Protein AF-A0A5R2MY03-F1 (afdb_monomer_lite)

Sequence (120 aa):
AGAVTVLSPGNAMQVNAADLTSIMLRRTADIADIEAFVGERRPSALVLGPGFGVGEKTKAFALALLASGKPAAASTGIDGLVFDADAITSFREAPDVLFEAARGPDAPALVMTPHEGEFA

pLDDT: mean 91.22, std 9.45, range [53.78, 97.75]

Radius of gyration: 14.39 Å; chains: 1; bounding box: 33×38×35 Å

Structure (mmCIF, N/CA/C/O backbone):
data_AF-A0A5R2MY03-F1
#
_entry.id   AF-A0A5R2MY03-F1
#
loop_
_atom_site.group_PDB
_atom_site.id
_atom_site.type_symbol
_atom_site.label_atom_id
_atom_site.label_alt_id
_atom_site.label_comp_id
_atom_site.label_asym_id
_atom_site.label_entity_id
_atom_site.label_seq_id
_atom_site.pdbx_PDB_ins_code
_atom_site.Cartn_x
_atom_site.Cartn_y
_atom_site.Cartn_z
_atom_site.occupancy
_atom_site.B_iso_or_equiv
_atom_site.auth_seq_id
_atom_site.auth_comp_id
_atom_site.auth_asym_id
_atom_site.auth_atom_id
_atom_site.pdbx_PDB_model_num
ATOM 1 N N . ALA A 1 1 ? 2.551 -1.520 15.208 1.00 70.44 1 ALA A N 1
ATOM 2 C CA . ALA A 1 1 ? 2.257 -0.097 14.929 1.00 70.44 1 ALA A CA 1
ATOM 3 C C . ALA A 1 1 ? 1.383 0.464 16.048 1.00 70.44 1 ALA A C 1
ATOM 5 O O . ALA A 1 1 ? 0.630 -0.308 16.626 1.00 70.44 1 ALA A O 1
ATOM 6 N N . GLY A 1 2 ? 1.483 1.761 16.369 1.00 87.88 2 GLY A N 1
ATOM 7 C CA . GLY A 1 2 ? 0.651 2.388 17.413 1.00 87.88 2 GLY A CA 1
ATOM 8 C C . GLY A 1 2 ? -0.808 2.635 16.996 1.00 87.88 2 GLY A C 1
ATOM 9 O O . GLY A 1 2 ? -1.682 2.716 17.849 1.00 87.88 2 GLY A O 1
ATOM 10 N N . ALA A 1 3 ? -1.073 2.718 15.689 1.00 93.12 3 ALA A N 1
ATOM 11 C CA . ALA A 1 3 ? -2.397 2.844 15.087 1.00 93.12 3 ALA A CA 1
ATOM 12 C C . ALA A 1 3 ? -2.366 2.230 13.676 1.00 93.12 3 ALA A C 1
ATOM 14 O O . ALA A 1 3 ? -1.372 2.393 12.968 1.00 93.12 3 ALA A O 1
ATOM 15 N N . VAL A 1 4 ? -3.431 1.535 13.266 1.00 96.31 4 VAL A N 1
ATOM 16 C CA . VAL A 1 4 ? -3.545 0.910 11.934 1.00 96.31 4 VAL A CA 1
ATOM 17 C C . VAL A 1 4 ? -4.901 1.250 11.334 1.00 96.31 4 VAL A C 1
ATOM 19 O O . VAL A 1 4 ? -5.918 1.161 12.019 1.00 96.31 4 VAL A O 1
ATOM 22 N N . THR A 1 5 ? -4.918 1.657 10.065 1.00 97.50 5 THR A N 1
ATOM 23 C CA . THR A 1 5 ? -6.151 1.873 9.297 1.00 97.50 5 THR A CA 1
ATOM 24 C C . THR A 1 5 ? -6.110 1.040 8.024 1.00 97.50 5 THR A C 1
ATOM 26 O O . THR A 1 5 ? -5.117 1.104 7.305 1.00 97.50 5 THR A O 1
ATOM 29 N N . VAL A 1 6 ? -7.181 0.302 7.725 1.00 97.44 6 VAL A N 1
ATOM 30 C CA . VAL A 1 6 ? -7.362 -0.346 6.419 1.00 97.44 6 VAL A CA 1
ATOM 31 C C . VAL A 1 6 ? -8.233 0.548 5.545 1.00 97.44 6 VAL A C 1
ATOM 33 O O . VAL A 1 6 ? -9.393 0.829 5.864 1.00 97.44 6 VAL A O 1
ATOM 36 N N . LEU A 1 7 ? -7.658 0.985 4.427 1.00 97.06 7 LEU A N 1
ATOM 37 C CA . LEU A 1 7 ? -8.355 1.719 3.377 1.00 97.06 7 LEU A CA 1
ATOM 38 C C . LEU A 1 7 ? -9.118 0.706 2.519 1.00 97.06 7 LEU A C 1
ATOM 40 O O . LEU A 1 7 ? -8.520 -0.029 1.740 1.00 97.06 7 LEU A O 1
ATOM 44 N N . SER A 1 8 ? -10.429 0.607 2.726 1.00 96.25 8 SER A N 1
ATOM 45 C CA . SER A 1 8 ? -11.256 -0.459 2.151 1.00 96.25 8 SER A CA 1
ATOM 46 C C . SER A 1 8 ? -12.210 0.076 1.083 1.00 96.25 8 SER A C 1
ATOM 48 O O . SER A 1 8 ? -12.821 1.132 1.286 1.00 96.25 8 SER A O 1
ATOM 50 N N . PRO A 1 9 ? -12.445 -0.662 -0.016 1.00 95.31 9 PRO A N 1
ATOM 51 C CA . PRO A 1 9 ? -13.519 -0.324 -0.936 1.00 95.31 9 PRO A CA 1
ATOM 52 C C . PRO A 1 9 ? -14.879 -0.492 -0.248 1.00 95.31 9 PRO A C 1
ATOM 54 O O . PRO A 1 9 ? -15.050 -1.288 0.678 1.00 95.31 9 PRO A O 1
ATOM 57 N N . GLY A 1 10 ? -15.881 0.257 -0.716 1.00 96.00 10 GLY A N 1
ATOM 58 C CA . GLY A 1 10 ? -17.197 0.312 -0.066 1.00 96.00 10 GLY A CA 1
ATOM 59 C C . GLY A 1 10 ? -17.878 -1.052 0.102 1.00 96.00 10 GLY A C 1
ATOM 60 O O . GLY A 1 10 ? -18.533 -1.280 1.114 1.00 96.00 10 GLY A O 1
ATOM 61 N N . ASN A 1 11 ? -17.685 -1.970 -0.847 1.00 95.19 11 ASN A N 1
ATOM 62 C CA . ASN A 1 11 ? -18.244 -3.323 -0.802 1.00 95.19 11 ASN A CA 1
ATOM 63 C C . ASN A 1 11 ? -17.539 -4.261 0.198 1.00 95.19 11 ASN A C 1
ATOM 65 O O . ASN A 1 11 ? -18.133 -5.264 0.577 1.00 95.19 11 ASN A O 1
ATOM 69 N N . ALA A 1 12 ? -16.319 -3.946 0.644 1.00 96.12 12 ALA A N 1
ATOM 70 C CA . ALA A 1 12 ? -15.579 -4.733 1.636 1.00 96.12 12 ALA A CA 1
ATOM 71 C C . ALA A 1 12 ? -15.718 -4.187 3.069 1.00 96.12 12 ALA A C 1
ATOM 73 O O . ALA A 1 12 ? -15.333 -4.857 4.022 1.00 96.12 12 ALA A O 1
ATOM 74 N N . MET A 1 13 ? -16.290 -2.988 3.243 1.00 96.88 13 MET A N 1
ATOM 75 C CA . MET A 1 13 ? -16.366 -2.310 4.544 1.00 96.88 13 MET A CA 1
ATOM 76 C C . MET A 1 13 ? -17.033 -3.155 5.634 1.00 96.88 13 MET A C 1
ATOM 78 O O . MET A 1 13 ? -16.515 -3.222 6.741 1.00 96.88 13 MET A O 1
ATOM 82 N N . GLN A 1 14 ? -18.172 -3.790 5.338 1.00 97.06 14 GLN A N 1
ATOM 83 C CA . GLN A 1 14 ? -18.915 -4.569 6.338 1.00 97.06 14 GLN A CA 1
ATOM 84 C C . GLN A 1 14 ? -18.186 -5.856 6.732 1.00 97.06 14 GLN A C 1
ATOM 86 O O . GLN A 1 14 ? -18.176 -6.208 7.905 1.00 97.06 14 GLN A O 1
ATOM 91 N N . VAL A 1 15 ? -17.540 -6.516 5.767 1.00 96.69 15 VAL A N 1
ATOM 92 C CA . VAL A 1 15 ? -16.740 -7.724 6.018 1.00 96.69 15 VAL A CA 1
ATOM 93 C C . VAL A 1 15 ? -15.551 -7.371 6.909 1.00 96.69 15 VAL A C 1
ATOM 95 O O . VAL A 1 15 ? -15.397 -7.932 7.986 1.00 96.69 15 VAL A O 1
ATOM 98 N N . ASN A 1 16 ? -14.788 -6.343 6.532 1.00 96.75 16 ASN A N 1
ATOM 99 C CA . ASN A 1 16 ? -13.650 -5.889 7.326 1.00 96.75 16 ASN A CA 1
ATOM 100 C C . ASN A 1 16 ? -14.073 -5.416 8.727 1.00 96.75 16 ASN A C 1
ATOM 102 O O . ASN A 1 16 ? -13.350 -5.655 9.688 1.00 96.75 16 ASN A O 1
ATOM 106 N N . ALA A 1 17 ? -15.237 -4.772 8.871 1.00 96.94 17 ALA A N 1
ATOM 107 C CA . ALA A 1 17 ? -15.733 -4.300 10.168 1.00 96.94 17 ALA A CA 1
ATOM 108 C C . ALA A 1 17 ? -16.139 -5.436 11.114 1.00 96.94 17 ALA A C 1
ATOM 110 O O . ALA A 1 17 ? -16.048 -5.267 12.328 1.00 96.94 17 ALA A O 1
ATOM 111 N N . ALA A 1 18 ? -16.587 -6.571 10.572 1.00 97.31 18 ALA A N 1
ATOM 112 C CA . ALA A 1 18 ? -16.958 -7.734 11.369 1.00 97.31 18 ALA A CA 1
ATOM 113 C C . ALA A 1 18 ? -15.734 -8.402 12.018 1.00 97.31 18 ALA A C 1
ATOM 115 O O . ALA A 1 18 ? -15.819 -8.843 13.163 1.00 97.31 18 ALA A O 1
ATOM 116 N N . ASP A 1 19 ? -14.600 -8.424 11.313 1.00 96.62 19 ASP A N 1
ATOM 117 C CA . ASP A 1 19 ? -13.409 -9.168 11.738 1.00 96.62 19 ASP A CA 1
ATOM 118 C C . ASP A 1 19 ? -12.339 -8.280 12.400 1.00 96.62 19 AS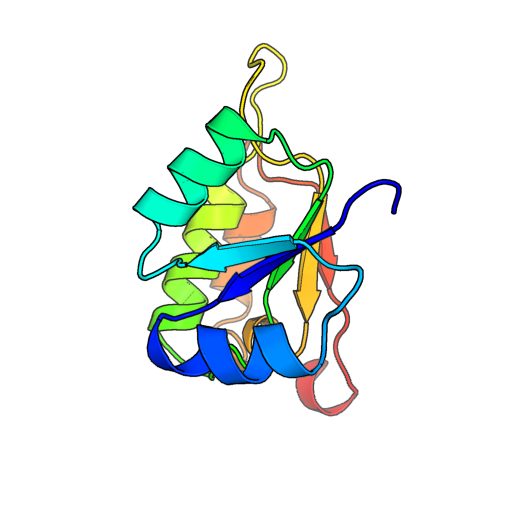P A C 1
ATOM 120 O O . ASP A 1 19 ? -11.642 -8.700 13.328 1.00 96.62 19 ASP A O 1
ATOM 124 N N . LEU A 1 20 ? -12.196 -7.027 11.957 1.00 96.06 20 LEU A N 1
ATOM 125 C CA . LEU A 1 20 ? -11.104 -6.145 12.369 1.00 96.06 20 LEU A CA 1
ATOM 126 C 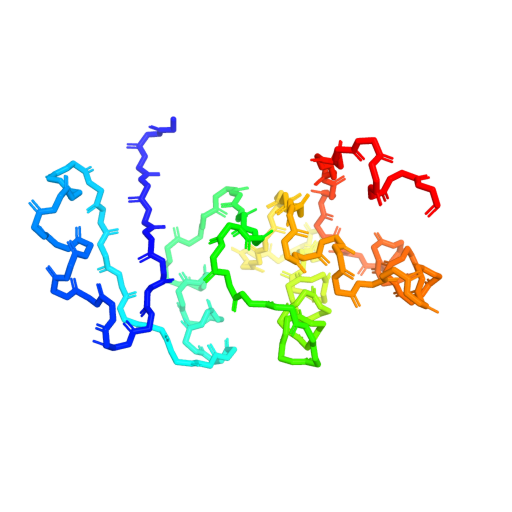C . LEU A 1 20 ? -11.496 -5.236 13.544 1.00 96.06 20 LEU A C 1
ATOM 128 O O . LEU A 1 20 ? -11.624 -4.022 13.414 1.00 96.06 20 LEU A O 1
ATOM 132 N N . THR A 1 21 ? -11.639 -5.827 14.730 1.00 93.31 21 THR A N 1
ATOM 133 C CA . THR A 1 21 ? -12.148 -5.132 15.933 1.00 93.31 21 THR A CA 1
ATOM 134 C C . THR A 1 21 ? -11.200 -4.091 16.543 1.00 93.31 21 THR A C 1
ATOM 136 O O . THR A 1 21 ? -11.645 -3.201 17.265 1.00 93.31 21 THR A O 1
ATOM 139 N N . SER A 1 22 ? -9.898 -4.176 16.262 1.00 94.88 22 SER A N 1
ATOM 140 C CA . SER A 1 22 ? -8.868 -3.255 16.773 1.00 94.88 22 SER A CA 1
ATOM 141 C C . SER A 1 22 ? -8.264 -2.347 15.696 1.00 94.88 22 SER A C 1
ATOM 143 O O . SER A 1 22 ? -7.357 -1.564 15.985 1.00 94.88 22 SER A O 1
ATOM 145 N N . ILE A 1 23 ? -8.755 -2.440 14.456 1.00 96.94 23 ILE A N 1
ATOM 146 C CA . ILE A 1 23 ? -8.218 -1.720 13.301 1.00 96.94 23 ILE A CA 1
ATOM 147 C C . ILE A 1 23 ? -9.241 -0.691 12.834 1.00 96.94 23 ILE A C 1
ATOM 149 O O . ILE A 1 23 ? -10.427 -0.979 12.700 1.00 96.94 23 ILE A O 1
ATOM 153 N N . MET A 1 24 ? -8.785 0.529 12.562 1.00 97.56 24 MET A N 1
ATOM 154 C CA . MET A 1 24 ? -9.654 1.553 11.989 1.00 97.56 24 MET A CA 1
ATOM 155 C C . MET A 1 24 ? -9.967 1.216 10.532 1.00 97.56 24 MET A C 1
ATOM 157 O O . MET A 1 24 ? -9.108 0.729 9.799 1.00 97.56 24 MET A O 1
ATOM 161 N N . LEU A 1 25 ? -11.170 1.548 10.079 1.00 97.56 25 LEU A N 1
ATOM 162 C CA . LEU A 1 25 ? -11.556 1.407 8.679 1.00 97.56 25 LEU A CA 1
ATOM 163 C C . LEU A 1 25 ? -11.872 2.771 8.093 1.00 97.56 25 LEU A C 1
ATOM 165 O O . LEU A 1 25 ? -12.567 3.579 8.709 1.00 97.56 25 LEU A O 1
ATOM 169 N N . ARG A 1 26 ? -11.395 3.007 6.874 1.00 97.56 26 ARG A N 1
ATOM 170 C CA . ARG A 1 26 ? -11.785 4.162 6.070 1.00 97.56 26 ARG A CA 1
ATOM 171 C C . ARG A 1 26 ? -12.223 3.665 4.710 1.00 97.56 26 ARG A C 1
ATOM 173 O O . ARG A 1 26 ? -11.510 2.902 4.064 1.00 97.56 26 ARG A O 1
ATOM 180 N N . ARG A 1 27 ? -13.403 4.103 4.284 1.00 97.38 27 ARG A N 1
ATOM 181 C CA . ARG A 1 27 ? -13.861 3.851 2.924 1.00 97.38 27 ARG A CA 1
ATOM 182 C C . ARG A 1 27 ? -12.985 4.649 1.958 1.00 97.38 27 ARG A C 1
ATOM 184 O O . ARG A 1 27 ? -12.834 5.853 2.141 1.00 97.38 27 ARG A O 1
ATOM 191 N N . THR A 1 28 ? -12.465 3.976 0.942 1.00 96.06 28 THR A N 1
ATOM 192 C CA . THR A 1 28 ? -11.579 4.544 -0.079 1.00 96.06 28 THR A CA 1
ATOM 193 C C . THR A 1 28 ? -11.946 3.933 -1.426 1.00 96.06 28 THR A C 1
ATOM 195 O O . THR A 1 28 ? -12.013 2.710 -1.559 1.00 96.06 28 THR A O 1
ATOM 198 N N . ALA A 1 29 ? -12.239 4.770 -2.414 1.00 92.00 29 ALA A N 1
ATOM 199 C CA . ALA A 1 29 ? -12.602 4.358 -3.765 1.00 92.00 29 ALA A CA 1
ATOM 200 C C . ALA A 1 29 ? -11.491 4.661 -4.778 1.00 92.00 29 ALA A C 1
ATOM 202 O O . ALA A 1 29 ? -11.238 3.843 -5.670 1.00 92.00 29 ALA A O 1
ATOM 203 N N . ASP A 1 30 ? -10.829 5.806 -4.619 1.00 94.12 30 ASP A N 1
ATOM 204 C CA . ASP A 1 30 ? -9.866 6.353 -5.571 1.00 94.12 30 ASP A CA 1
ATOM 205 C C . ASP A 1 30 ? -8.608 6.927 -4.888 1.00 94.12 30 ASP A C 1
ATOM 207 O O . ASP A 1 30 ? -8.401 6.786 -3.682 1.00 94.12 30 ASP A O 1
ATOM 211 N N . ILE A 1 31 ? -7.723 7.521 -5.693 1.00 92.19 31 ILE A N 1
ATOM 212 C CA . ILE A 1 31 ? -6.458 8.115 -5.239 1.00 92.19 31 ILE A CA 1
ATOM 213 C C . ILE A 1 31 ? -6.704 9.387 -4.412 1.00 92.19 31 ILE A C 1
ATOM 215 O O . ILE A 1 31 ? -5.986 9.618 -3.441 1.00 92.19 31 ILE A O 1
ATOM 219 N N . ALA A 1 32 ? -7.741 10.171 -4.722 1.00 92.81 32 ALA A N 1
ATOM 220 C CA . ALA A 1 32 ? -8.042 11.401 -3.989 1.00 92.81 32 ALA A CA 1
ATOM 221 C C . ALA A 1 32 ? -8.434 11.100 -2.531 1.00 92.81 32 ALA A C 1
ATOM 223 O O . ALA A 1 32 ? -8.030 11.809 -1.608 1.00 92.81 32 ALA A O 1
ATOM 224 N N . ASP A 1 33 ? -9.147 9.994 -2.298 1.00 94.19 33 ASP A N 1
ATOM 225 C CA . ASP A 1 33 ? -9.441 9.505 -0.948 1.00 94.19 33 ASP A CA 1
ATOM 226 C C . ASP A 1 33 ? -8.169 9.161 -0.149 1.00 94.19 33 ASP A C 1
ATOM 228 O O . ASP A 1 33 ? -8.124 9.367 1.072 1.00 94.19 33 ASP A O 1
ATOM 232 N N . ILE A 1 34 ? -7.138 8.634 -0.823 1.00 91.81 34 ILE A N 1
ATOM 233 C CA . ILE A 1 34 ? -5.837 8.317 -0.216 1.00 91.81 34 ILE A CA 1
ATOM 234 C C . ILE A 1 34 ? -5.081 9.600 0.109 1.00 91.81 34 ILE A C 1
ATOM 236 O O . ILE A 1 34 ? -4.596 9.739 1.230 1.00 91.81 34 ILE A O 1
ATOM 240 N N . GLU A 1 35 ? -5.004 10.549 -0.821 1.00 90.38 35 GLU A N 1
ATOM 241 C CA . GLU A 1 35 ? -4.350 11.844 -0.597 1.00 90.38 35 GLU A CA 1
ATOM 242 C C . GLU A 1 35 ? -4.975 12.581 0.592 1.00 90.38 35 GLU A C 1
ATOM 244 O O . GLU A 1 35 ? -4.268 13.054 1.487 1.00 90.38 35 GLU A O 1
ATOM 249 N N . ALA A 1 36 ? -6.310 12.588 0.668 1.00 92.12 36 ALA A N 1
ATOM 250 C CA . ALA A 1 36 ? -7.037 13.138 1.804 1.00 92.12 36 ALA A CA 1
ATOM 251 C C . ALA A 1 36 ? -6.688 12.413 3.116 1.00 92.12 36 ALA A C 1
ATOM 253 O O . ALA A 1 36 ? -6.478 13.060 4.145 1.00 92.12 36 ALA A O 1
ATOM 254 N N . PHE A 1 37 ? -6.590 11.078 3.098 1.00 92.75 37 PHE A N 1
ATOM 255 C CA . PHE A 1 37 ? -6.184 10.299 4.270 1.00 92.75 37 PHE A CA 1
ATOM 256 C C . PHE A 1 37 ? -4.748 10.608 4.706 1.00 92.75 37 PHE A C 1
ATOM 258 O O . PHE A 1 37 ? -4.500 10.801 5.897 1.00 92.75 37 PHE A O 1
ATOM 265 N N . VAL A 1 38 ? -3.807 10.687 3.764 1.00 91.00 38 VAL A N 1
ATOM 266 C CA . VAL A 1 38 ? -2.399 11.002 4.041 1.00 91.00 38 VAL A CA 1
ATOM 267 C C . VAL A 1 38 ? -2.268 12.404 4.633 1.00 91.00 38 VAL A C 1
ATOM 269 O O . VAL A 1 38 ? -1.563 12.578 5.628 1.00 91.00 38 VAL A O 1
ATOM 272 N N . GLY A 1 39 ? -2.989 13.390 4.091 1.00 89.44 39 GLY A N 1
ATOM 273 C CA . GLY A 1 39 ? -2.998 14.757 4.615 1.00 89.44 39 GLY A CA 1
ATOM 274 C C . GLY A 1 39 ? -3.563 14.863 6.036 1.00 89.44 39 GLY A C 1
ATOM 275 O O . GLY A 1 39 ? -2.990 15.558 6.878 1.00 89.44 39 GLY A O 1
ATOM 276 N N . GLU A 1 40 ? -4.653 14.145 6.316 1.00 91.69 40 GLU A N 1
ATOM 277 C CA . GLU A 1 40 ? -5.342 14.160 7.613 1.00 91.69 40 GLU A CA 1
ATOM 278 C C . GLU A 1 40 ? -4.585 13.378 8.695 1.00 91.69 40 GLU A C 1
ATOM 280 O O . GLU A 1 40 ? -4.437 13.844 9.825 1.00 91.69 40 GLU A O 1
ATOM 285 N N . ARG A 1 41 ? -4.137 12.162 8.369 1.00 90.81 41 ARG A N 1
ATOM 286 C CA . ARG A 1 41 ? -3.658 11.183 9.356 1.00 90.81 41 ARG A CA 1
ATOM 287 C C . ARG A 1 41 ? -2.146 11.066 9.404 1.00 90.81 41 ARG A C 1
ATOM 289 O O . ARG A 1 41 ? -1.636 10.571 10.405 1.00 90.81 41 ARG A O 1
ATOM 296 N N . ARG A 1 42 ? -1.450 11.523 8.356 1.00 88.69 42 ARG A N 1
ATOM 297 C CA . ARG A 1 42 ? 0.017 11.511 8.232 1.00 88.69 42 ARG A CA 1
ATOM 298 C C . ARG A 1 42 ? 0.619 10.161 8.654 1.00 88.69 42 ARG A C 1
ATOM 300 O O . ARG A 1 42 ? 1.403 10.114 9.604 1.00 88.69 42 ARG A O 1
ATOM 307 N N . PRO A 1 43 ? 0.206 9.050 8.013 1.00 91.06 43 PRO A N 1
ATOM 308 C CA . PRO A 1 43 ? 0.703 7.731 8.373 1.00 91.06 43 PRO A CA 1
ATOM 309 C C . PRO A 1 43 ? 2.219 7.661 8.163 1.00 91.06 43 PRO A C 1
ATOM 311 O O . PRO A 1 43 ? 2.743 8.183 7.182 1.00 91.06 43 PRO A O 1
ATOM 314 N N . SER A 1 44 ? 2.924 6.981 9.067 1.00 89.81 44 SER A N 1
ATOM 315 C CA . SER A 1 44 ? 4.376 6.791 8.944 1.00 89.81 44 SER A CA 1
ATOM 316 C C . SER A 1 44 ? 4.751 5.835 7.810 1.00 89.81 44 SER A C 1
ATOM 318 O O . SER A 1 44 ? 5.852 5.907 7.277 1.00 89.81 44 SER A O 1
ATOM 320 N N . ALA A 1 45 ? 3.851 4.910 7.468 1.00 92.38 45 ALA A N 1
ATOM 321 C CA . ALA A 1 45 ? 4.034 3.978 6.369 1.00 92.38 45 ALA A CA 1
ATOM 322 C C . ALA A 1 45 ? 2.695 3.562 5.757 1.00 92.38 45 ALA A C 1
ATOM 324 O O . ALA A 1 45 ? 1.666 3.559 6.440 1.00 92.38 45 ALA A O 1
ATOM 325 N N . LEU A 1 46 ? 2.735 3.168 4.487 1.00 95.94 46 LEU A N 1
ATOM 326 C CA . LEU A 1 46 ? 1.620 2.577 3.751 1.00 95.94 46 LEU A CA 1
ATOM 327 C C . LEU A 1 46 ? 2.025 1.225 3.161 1.00 95.94 46 LEU A C 1
ATOM 329 O O . LEU A 1 46 ? 3.191 0.997 2.851 1.00 95.94 46 LEU A O 1
ATOM 333 N N . VAL A 1 47 ? 1.046 0.333 3.018 1.00 97.50 47 VAL A N 1
ATOM 334 C CA . VAL A 1 47 ? 1.213 -0.986 2.398 1.00 97.50 47 VAL A CA 1
ATOM 335 C C . VAL A 1 47 ? 0.213 -1.098 1.255 1.00 97.50 47 VAL A C 1
ATOM 337 O O . VAL A 1 47 ? -0.971 -0.817 1.451 1.00 97.50 47 VAL A O 1
ATOM 340 N N . LEU A 1 48 ? 0.681 -1.509 0.079 1.00 97.38 48 LEU A N 1
ATOM 341 C CA . LEU A 1 48 ? -0.149 -1.814 -1.084 1.00 97.38 48 LEU A CA 1
ATOM 342 C C . LEU A 1 48 ? 0.150 -3.244 -1.537 1.00 97.38 48 LEU A C 1
AT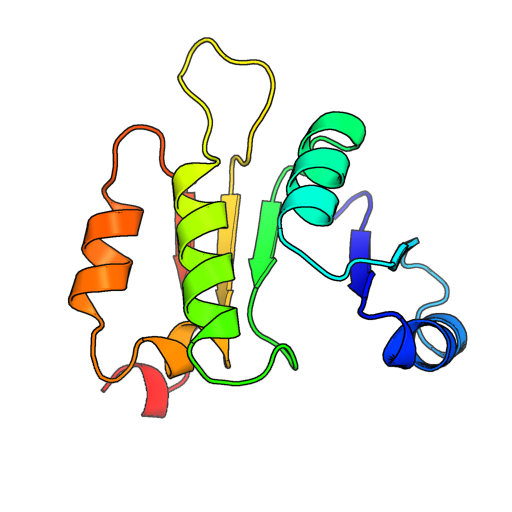OM 344 O O . LEU A 1 48 ? 1.313 -3.595 -1.718 1.00 97.38 48 LEU A O 1
ATOM 348 N N . GLY A 1 49 ? -0.891 -4.052 -1.736 1.00 96.12 49 GLY A N 1
ATOM 349 C CA . GLY A 1 49 ? -0.718 -5.419 -2.216 1.00 96.12 49 GLY A CA 1
ATOM 350 C C . GLY A 1 49 ? -1.874 -6.346 -1.871 1.00 96.12 49 GLY A C 1
ATOM 351 O O . GLY A 1 49 ? -2.696 -6.609 -2.739 1.00 96.12 49 GLY A O 1
ATOM 352 N N . PRO A 1 50 ? -1.980 -6.836 -0.625 1.00 94.56 50 PRO A N 1
ATOM 353 C CA . PRO A 1 50 ? -2.875 -7.941 -0.293 1.00 94.56 50 PRO A CA 1
ATOM 354 C C . PRO A 1 50 ? -4.346 -7.672 -0.648 1.00 94.56 50 PRO A C 1
ATOM 356 O O . PRO A 1 50 ? -5.003 -6.836 -0.027 1.00 94.56 50 PRO A O 1
ATOM 359 N N . GLY A 1 51 ? -4.868 -8.401 -1.640 1.00 91.81 51 GLY A N 1
ATOM 360 C CA . GLY A 1 51 ? -6.275 -8.343 -2.045 1.00 91.81 51 GLY A CA 1
ATOM 361 C C . GLY A 1 51 ? -6.679 -7.055 -2.767 1.00 91.81 51 GLY A C 1
ATOM 362 O O . GLY A 1 51 ? -7.871 -6.748 -2.832 1.00 91.81 51 GLY A O 1
ATOM 363 N N . PHE A 1 52 ? -5.720 -6.291 -3.298 1.00 94.62 52 PHE A N 1
ATOM 364 C CA . PHE A 1 52 ? -6.005 -5.077 -4.066 1.00 94.62 52 PHE A CA 1
ATOM 365 C C . PHE A 1 52 ? -6.456 -5.397 -5.506 1.00 94.62 52 PHE A C 1
ATOM 367 O O . PHE A 1 52 ? -7.195 -4.620 -6.118 1.00 94.62 52 PHE A O 1
ATOM 374 N N . GLY A 1 53 ? -6.061 -6.568 -6.015 1.00 95.06 53 GLY A N 1
ATOM 375 C CA . GLY A 1 53 ? -6.255 -7.035 -7.385 1.00 95.06 53 GLY A CA 1
ATOM 376 C C . GLY A 1 53 ? -5.057 -6.717 -8.280 1.00 95.06 53 GLY A C 1
ATOM 377 O O . GLY A 1 53 ? -4.352 -5.738 -8.061 1.00 95.06 53 GLY A O 1
ATOM 378 N N . VAL A 1 54 ? -4.822 -7.528 -9.312 1.00 96.31 54 VAL A N 1
ATOM 379 C CA . VAL A 1 54 ? -3.718 -7.332 -10.269 1.00 96.31 54 VAL A CA 1
ATOM 380 C C . VAL A 1 54 ? -4.183 -6.506 -11.469 1.00 96.31 54 VAL A C 1
ATOM 382 O O . VAL A 1 54 ? -5.247 -6.773 -12.030 1.00 96.31 54 VAL A O 1
ATOM 385 N N . GLY A 1 55 ? -3.372 -5.534 -11.900 1.00 96.19 55 GLY A N 1
ATOM 386 C CA . GLY A 1 55 ? -3.550 -4.841 -13.179 1.00 96.19 55 GLY A CA 1
ATOM 387 C C . GLY A 1 55 ? -3.374 -3.323 -13.121 1.00 96.19 55 GLY A C 1
ATOM 388 O O . GLY A 1 55 ? -2.754 -2.770 -12.214 1.00 96.19 55 GLY A O 1
ATOM 389 N N . GLU A 1 56 ? -3.942 -2.635 -14.114 1.00 96.50 56 GLU A N 1
ATOM 390 C CA . GLU A 1 56 ? -3.714 -1.200 -14.354 1.00 96.50 56 GLU A CA 1
ATOM 391 C C . GLU A 1 56 ? -4.144 -0.300 -13.194 1.00 96.50 56 GLU A C 1
ATOM 393 O O . GLU A 1 56 ? -3.466 0.679 -12.886 1.00 96.50 56 GLU A O 1
ATOM 398 N N . LYS A 1 57 ? -5.229 -0.650 -12.492 1.00 94.62 57 LYS A N 1
ATOM 399 C CA . LYS A 1 57 ? -5.651 0.096 -11.299 1.00 94.62 57 LYS A CA 1
ATOM 400 C C . LYS A 1 57 ? -4.543 0.091 -10.243 1.00 94.62 57 LYS A C 1
ATOM 402 O O . LYS A 1 57 ? -4.212 1.130 -9.689 1.00 94.62 57 LYS A O 1
ATOM 407 N N . THR A 1 58 ? -3.955 -1.065 -9.981 1.00 96.44 58 THR A N 1
ATOM 408 C CA . THR A 1 58 ? -2.910 -1.245 -8.967 1.00 96.44 58 THR A CA 1
ATOM 409 C C . THR A 1 58 ? -1.639 -0.521 -9.352 1.00 96.44 58 THR A C 1
ATOM 411 O O . THR A 1 58 ? -1.072 0.176 -8.515 1.00 96.44 58 THR A O 1
ATOM 414 N N . LYS A 1 59 ? -1.252 -0.584 -10.633 1.00 97.19 59 LYS A N 1
ATOM 415 C CA . LYS A 1 59 ? -0.142 0.218 -11.160 1.00 97.19 59 LYS A CA 1
ATOM 416 C C . LYS A 1 59 ? -0.378 1.711 -10.945 1.00 97.19 59 LYS A C 1
ATOM 418 O O . LYS A 1 59 ? 0.499 2.393 -10.427 1.00 97.19 59 LYS A O 1
ATOM 423 N N . ALA A 1 60 ? -1.567 2.214 -11.284 1.00 96.19 60 ALA A N 1
ATOM 424 C CA . ALA A 1 60 ? -1.899 3.629 -11.125 1.00 96.19 60 ALA A CA 1
ATOM 425 C C . ALA A 1 60 ? -1.799 4.085 -9.659 1.00 96.19 60 ALA A C 1
ATOM 427 O O . ALA A 1 60 ? -1.216 5.129 -9.377 1.00 96.19 60 ALA A O 1
ATOM 428 N N . PHE A 1 61 ? -2.305 3.282 -8.719 1.00 95.94 61 PHE A N 1
ATOM 429 C CA . PHE A 1 61 ? -2.198 3.576 -7.288 1.00 95.94 61 PHE A CA 1
ATOM 430 C C . PHE A 1 61 ? -0.751 3.506 -6.791 1.00 95.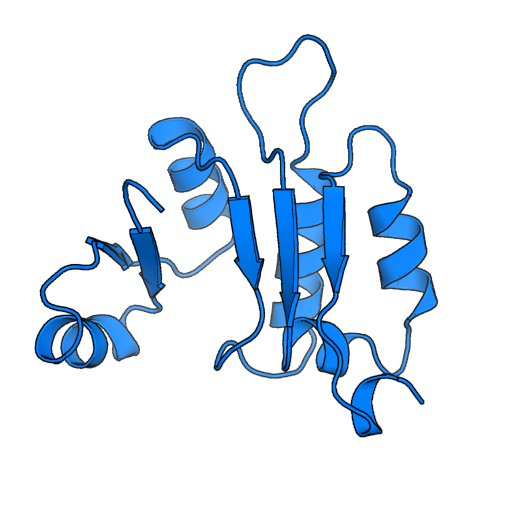94 61 PHE A C 1
ATOM 432 O O . PHE A 1 61 ? -0.316 4.391 -6.061 1.00 95.94 61 PHE A O 1
ATOM 439 N N . ALA A 1 62 ? 0.009 2.491 -7.202 1.00 96.44 62 ALA A N 1
ATOM 440 C CA . ALA A 1 62 ? 1.414 2.347 -6.841 1.00 96.44 62 ALA A CA 1
ATOM 441 C C . ALA A 1 62 ? 2.245 3.557 -7.296 1.00 96.44 62 ALA A C 1
ATOM 443 O O . ALA A 1 62 ? 2.979 4.137 -6.498 1.00 96.44 62 ALA A O 1
ATOM 444 N N . LEU A 1 63 ? 2.082 3.984 -8.551 1.00 96.00 63 LEU A N 1
ATOM 445 C CA . LEU A 1 63 ? 2.787 5.145 -9.096 1.00 96.00 63 LEU A CA 1
ATOM 446 C C . LEU A 1 63 ? 2.379 6.447 -8.396 1.00 96.00 63 LEU A C 1
ATOM 448 O O . LEU A 1 63 ? 3.242 7.267 -8.098 1.00 96.00 63 LEU A O 1
ATOM 452 N N . ALA A 1 64 ? 1.094 6.619 -8.074 1.00 93.56 64 ALA A N 1
ATOM 453 C CA . ALA A 1 64 ? 0.631 7.778 -7.313 1.00 93.56 64 ALA A CA 1
ATOM 454 C C . ALA A 1 64 ? 1.239 7.823 -5.900 1.00 93.56 64 ALA A C 1
ATOM 456 O O . ALA A 1 64 ? 1.693 8.875 -5.456 1.00 93.56 64 ALA A O 1
ATOM 457 N N . LEU A 1 65 ? 1.314 6.679 -5.212 1.00 94.19 65 LEU A N 1
ATOM 458 C CA . LEU A 1 65 ? 1.944 6.587 -3.893 1.00 94.19 65 LEU A CA 1
ATOM 459 C C . LEU A 1 65 ? 3.442 6.909 -3.958 1.00 94.19 65 LEU A C 1
ATOM 461 O O . LEU A 1 65 ? 3.932 7.664 -3.119 1.00 94.19 65 LEU A O 1
ATOM 465 N N . LEU A 1 66 ? 4.153 6.406 -4.970 1.00 94.44 66 LEU A N 1
ATOM 466 C CA . LEU A 1 66 ? 5.569 6.720 -5.185 1.00 94.44 66 LEU A CA 1
ATOM 467 C C . LEU A 1 66 ? 5.804 8.204 -5.498 1.00 94.44 66 LEU A C 1
ATOM 469 O O . LEU A 1 66 ? 6.790 8.771 -5.042 1.00 94.44 66 LEU A O 1
ATOM 473 N N . ALA A 1 67 ? 4.873 8.855 -6.196 1.00 90.75 67 ALA A N 1
ATOM 474 C CA . ALA A 1 67 ? 4.927 10.292 -6.463 1.00 90.75 67 ALA A CA 1
ATOM 475 C C . ALA A 1 67 ? 4.521 11.170 -5.259 1.00 90.75 67 ALA A C 1
ATOM 477 O O . ALA A 1 67 ? 4.696 12.384 -5.301 1.00 90.75 67 ALA A O 1
ATOM 478 N N . SER A 1 68 ? 3.972 10.579 -4.191 1.00 86.00 68 SER A N 1
ATOM 479 C CA . SER A 1 68 ? 3.456 11.300 -3.012 1.00 86.00 68 SER A CA 1
ATOM 480 C C . SER A 1 68 ? 4.438 11.375 -1.835 1.00 86.00 68 SER A C 1
ATOM 482 O O . SER A 1 68 ? 4.055 11.673 -0.694 1.00 86.00 68 SER A O 1
ATOM 484 N N . GLY A 1 69 ? 5.710 11.069 -2.088 1.00 77.62 69 GLY A N 1
ATOM 485 C CA . GLY A 1 69 ? 6.746 11.217 -1.081 1.00 77.62 69 GLY A CA 1
ATOM 486 C C . GLY A 1 69 ? 7.036 12.689 -0.755 1.00 77.62 69 GLY A C 1
ATOM 487 O O . GLY A 1 69 ? 6.508 13.617 -1.375 1.00 77.62 69 GLY A O 1
ATOM 488 N N . LYS A 1 70 ? 7.778 12.913 0.331 1.00 69.50 70 LYS A N 1
ATOM 489 C CA . LYS A 1 70 ? 7.960 14.247 0.915 1.00 69.50 70 LYS A CA 1
ATOM 490 C C . LYS A 1 70 ? 9.224 14.919 0.382 1.00 69.50 70 LYS A C 1
ATOM 492 O O . LYS A 1 70 ? 10.314 14.420 0.663 1.00 69.50 70 LYS A O 1
ATOM 497 N N . PRO A 1 71 ? 9.123 16.125 -0.205 1.00 63.69 71 PRO A N 1
ATOM 498 C CA . PRO A 1 71 ? 10.262 17.029 -0.265 1.00 63.69 71 PRO A CA 1
ATOM 499 C C . PRO A 1 71 ? 10.793 17.288 1.144 1.00 63.69 71 PRO A C 1
ATOM 501 O O . PRO A 1 71 ? 10.004 17.437 2.080 1.00 63.69 71 PRO A O 1
ATOM 504 N N . ALA A 1 72 ? 12.112 17.432 1.302 1.00 59.09 72 ALA A N 1
ATOM 505 C CA . ALA A 1 72 ? 12.767 17.624 2.606 1.00 59.09 72 ALA A CA 1
ATOM 506 C C . ALA A 1 72 ? 12.198 18.788 3.460 1.00 59.09 72 ALA A C 1
ATOM 508 O O . ALA A 1 72 ? 12.424 18.836 4.668 1.00 59.09 72 ALA A O 1
ATOM 509 N N . ALA A 1 73 ? 11.452 19.718 2.850 1.00 53.78 73 ALA A N 1
ATOM 510 C CA . ALA A 1 73 ? 10.814 20.863 3.502 1.00 53.78 73 ALA A CA 1
ATOM 511 C C . ALA A 1 73 ? 9.286 20.731 3.722 1.00 53.78 73 ALA A C 1
ATOM 513 O O . ALA A 1 73 ? 8.678 21.625 4.313 1.00 53.78 73 ALA A O 1
ATOM 514 N N . ALA A 1 74 ? 8.637 19.663 3.246 1.00 62.50 74 ALA A N 1
ATOM 515 C CA . ALA A 1 74 ? 7.184 19.506 3.307 1.00 62.50 74 ALA A CA 1
ATOM 516 C C . ALA A 1 74 ? 6.723 18.764 4.575 1.00 62.50 74 ALA A C 1
ATOM 518 O O . ALA A 1 74 ? 7.300 17.762 4.987 1.00 62.50 74 ALA A O 1
ATOM 519 N N . SER A 1 75 ? 5.618 19.222 5.179 1.00 59.62 75 SER A N 1
ATOM 520 C CA . SER A 1 75 ? 5.017 18.579 6.366 1.00 59.62 75 SER A CA 1
ATOM 521 C C . SER A 1 75 ? 3.991 17.480 6.039 1.00 59.62 75 SER A C 1
ATOM 523 O O . SER A 1 75 ? 3.399 16.892 6.948 1.00 59.62 75 SER A O 1
ATOM 525 N N . THR A 1 76 ? 3.766 17.212 4.751 1.00 66.56 76 THR A N 1
ATOM 526 C CA . THR A 1 76 ? 2.706 16.346 4.213 1.00 66.56 76 THR A CA 1
ATOM 527 C C . THR A 1 76 ? 3.274 15.426 3.132 1.00 66.56 76 THR A C 1
ATOM 529 O O . THR A 1 76 ? 3.932 15.919 2.223 1.00 66.56 76 THR A O 1
ATOM 532 N N . GLY A 1 77 ? 3.021 14.117 3.241 1.00 76.88 77 GLY A N 1
ATOM 533 C CA . GLY A 1 77 ? 3.453 13.072 2.299 1.00 76.88 77 GLY A CA 1
ATOM 534 C C . GLY A 1 77 ? 3.698 11.736 3.010 1.00 76.88 77 GLY A C 1
ATOM 535 O O . GLY A 1 77 ? 3.397 11.612 4.203 1.00 76.88 77 GLY A O 1
ATOM 536 N N . ILE A 1 78 ? 4.251 10.756 2.297 1.00 85.25 78 ILE A N 1
ATOM 537 C CA . ILE A 1 78 ? 4.533 9.404 2.812 1.00 85.25 78 ILE A CA 1
ATOM 538 C C . ILE A 1 78 ? 6.040 9.236 3.054 1.00 85.25 78 ILE A C 1
ATOM 540 O O . ILE A 1 78 ? 6.834 9.595 2.192 1.00 85.25 78 ILE A O 1
ATOM 544 N N . ASP A 1 79 ? 6.433 8.677 4.207 1.00 87.38 79 ASP A N 1
ATOM 545 C CA . ASP A 1 79 ? 7.851 8.394 4.506 1.00 87.38 79 ASP A CA 1
ATOM 546 C C . ASP A 1 79 ? 8.267 6.983 4.057 1.00 87.38 79 ASP A C 1
ATOM 548 O O . ASP A 1 79 ? 9.314 6.808 3.434 1.00 87.38 79 ASP A O 1
ATOM 552 N N . GLY A 1 80 ? 7.446 5.973 4.363 1.00 93.19 80 GLY A N 1
ATOM 553 C CA . GLY A 1 80 ? 7.710 4.574 4.028 1.00 93.19 80 GLY A CA 1
ATOM 554 C C . GLY A 1 80 ? 6.588 3.934 3.219 1.00 93.19 80 GLY A C 1
ATOM 555 O O . GLY A 1 80 ? 5.404 4.134 3.498 1.00 93.19 80 GLY A O 1
ATOM 556 N N . LEU A 1 81 ? 6.962 3.118 2.241 1.00 96.38 81 LEU A N 1
ATOM 557 C CA . LEU A 1 81 ? 6.030 2.386 1.397 1.00 96.38 81 LEU A CA 1
ATOM 558 C C . LEU A 1 81 ? 6.445 0.919 1.318 1.00 96.38 81 LEU A C 1
ATOM 560 O O . LEU A 1 81 ? 7.616 0.611 1.114 1.00 96.38 81 LEU A O 1
ATOM 564 N N . VAL A 1 82 ? 5.484 0.016 1.482 1.00 97.69 82 VAL A N 1
ATOM 565 C CA . VAL A 1 82 ? 5.683 -1.419 1.273 1.00 97.69 82 VAL A CA 1
ATOM 566 C C . VAL A 1 82 ? 4.829 -1.867 0.101 1.00 97.69 82 VAL A C 1
ATOM 568 O O . VAL A 1 82 ? 3.606 -1.704 0.133 1.00 97.69 82 VAL A O 1
ATOM 571 N N . PHE A 1 83 ? 5.465 -2.439 -0.917 1.00 97.75 83 PHE A N 1
ATOM 572 C CA . PHE A 1 83 ? 4.777 -3.145 -1.994 1.00 97.75 83 PHE A CA 1
ATOM 573 C C . PHE A 1 83 ? 4.891 -4.644 -1.783 1.00 97.75 83 PHE A C 1
ATOM 575 O O . PHE A 1 83 ? 5.982 -5.169 -1.577 1.00 97.75 83 PHE A O 1
ATOM 582 N N . ASP A 1 84 ? 3.744 -5.306 -1.849 1.00 96.56 84 ASP A N 1
ATOM 583 C CA . ASP A 1 84 ? 3.578 -6.737 -1.630 1.00 96.56 84 ASP A CA 1
ATOM 584 C C . ASP A 1 84 ? 2.606 -7.317 -2.670 1.00 96.56 84 ASP A C 1
ATOM 586 O O . ASP A 1 84 ? 1.835 -6.565 -3.275 1.00 96.56 84 ASP A O 1
ATOM 590 N N . ALA A 1 85 ? 2.623 -8.635 -2.873 1.00 95.69 85 ALA A N 1
ATOM 591 C CA . ALA A 1 85 ? 1.638 -9.391 -3.657 1.00 95.69 85 ALA A CA 1
ATOM 592 C C . ALA A 1 85 ? 1.158 -8.675 -4.946 1.00 95.69 85 ALA A C 1
ATOM 594 O O . ALA A 1 85 ? 1.933 -8.408 -5.865 1.00 95.69 85 ALA A O 1
ATOM 595 N N . ASP A 1 86 ? -0.125 -8.288 -5.008 1.00 96.44 86 ASP A N 1
ATOM 596 C CA . ASP A 1 86 ? -0.735 -7.676 -6.194 1.00 96.44 86 ASP A CA 1
ATOM 597 C C . ASP A 1 86 ? -0.002 -6.419 -6.683 1.00 96.44 86 ASP A C 1
ATOM 599 O O . ASP A 1 86 ? 0.009 -6.154 -7.887 1.00 96.44 86 ASP A O 1
ATOM 603 N N . ALA A 1 87 ? 0.621 -5.649 -5.783 1.00 97.12 87 ALA A N 1
ATOM 604 C CA . ALA A 1 87 ? 1.405 -4.481 -6.166 1.00 97.12 87 ALA A CA 1
ATOM 605 C C . ALA A 1 87 ? 2.638 -4.896 -6.965 1.00 97.12 87 ALA A C 1
ATOM 607 O O . ALA A 1 87 ? 2.872 -4.337 -8.028 1.00 97.12 87 ALA A O 1
ATOM 608 N N . ILE A 1 88 ? 3.376 -5.908 -6.506 1.00 96.50 88 ILE A N 1
ATOM 609 C CA . ILE A 1 88 ? 4.566 -6.420 -7.197 1.00 96.50 88 ILE A CA 1
ATOM 610 C C . ILE A 1 88 ? 4.154 -7.139 -8.482 1.00 96.50 88 ILE A C 1
ATOM 612 O O . ILE A 1 88 ? 4.630 -6.804 -9.567 1.00 96.50 88 ILE A O 1
ATOM 616 N N . THR A 1 89 ? 3.209 -8.077 -8.378 1.00 96.19 89 THR A N 1
ATOM 617 C CA . THR A 1 89 ? 2.724 -8.868 -9.512 1.00 96.19 89 THR A CA 1
ATOM 618 C C . THR A 1 89 ? 2.170 -7.986 -10.636 1.00 96.19 89 THR A C 1
ATOM 620 O O . THR A 1 89 ? 2.366 -8.303 -11.810 1.00 96.19 89 THR A O 1
ATOM 623 N N . SER A 1 90 ? 1.555 -6.839 -10.323 1.00 97.31 90 SER A N 1
ATOM 624 C CA . SER A 1 90 ? 1.065 -5.911 -11.350 1.00 97.31 90 SER A CA 1
ATOM 625 C C . SER A 1 90 ? 2.174 -5.328 -12.226 1.00 97.31 90 SER A C 1
ATOM 627 O O . SER A 1 90 ? 1.901 -5.020 -13.381 1.00 97.31 90 SER A O 1
ATOM 629 N N . PHE A 1 91 ? 3.414 -5.204 -11.747 1.00 96.50 91 PHE A N 1
ATOM 630 C CA . PHE A 1 91 ? 4.537 -4.692 -12.543 1.00 96.50 91 PHE A CA 1
ATOM 631 C C . PHE A 1 91 ? 5.382 -5.784 -13.205 1.00 96.50 91 PHE A C 1
ATOM 633 O O . PHE A 1 91 ? 6.385 -5.453 -13.826 1.00 96.50 91 PHE A O 1
ATOM 640 N N . ARG A 1 92 ? 4.982 -7.062 -13.149 1.00 94.00 92 ARG A N 1
ATOM 641 C CA . ARG A 1 92 ? 5.781 -8.184 -13.682 1.00 94.00 92 ARG A CA 1
ATOM 642 C C . ARG A 1 92 ? 6.219 -8.002 -15.141 1.00 94.00 92 ARG A C 1
ATOM 644 O O . ARG A 1 92 ? 7.342 -8.333 -15.488 1.00 94.00 92 ARG A O 1
ATOM 651 N N . GLU A 1 93 ? 5.350 -7.461 -15.993 1.00 93.31 93 GLU A N 1
ATOM 652 C CA . GLU A 1 93 ? 5.659 -7.230 -17.416 1.00 93.31 93 GLU A CA 1
ATOM 653 C C . GLU A 1 93 ? 6.432 -5.925 -17.677 1.00 93.31 93 GLU A C 1
ATOM 655 O O . GLU A 1 93 ? 6.926 -5.710 -18.781 1.00 93.31 93 GLU A O 1
ATOM 660 N N . ALA A 1 94 ? 6.519 -5.034 -16.686 1.00 92.81 94 ALA A N 1
ATOM 661 C CA . ALA A 1 94 ? 7.155 -3.724 -16.808 1.00 92.81 94 ALA A CA 1
ATOM 662 C C . ALA A 1 94 ? 7.829 -3.288 -15.486 1.00 92.81 94 ALA A C 1
ATOM 664 O O . ALA A 1 94 ? 7.470 -2.242 -14.931 1.00 92.81 94 ALA A O 1
ATOM 665 N N . PRO A 1 95 ? 8.796 -4.067 -14.962 1.00 93.94 95 PRO A N 1
ATOM 666 C CA . PRO A 1 95 ? 9.432 -3.784 -13.674 1.00 93.94 95 PRO A CA 1
ATOM 667 C C . PRO A 1 95 ? 10.228 -2.475 -13.694 1.00 93.94 95 PRO A C 1
ATOM 669 O O . PRO A 1 95 ? 10.273 -1.764 -12.692 1.00 93.94 95 PRO A O 1
ATOM 672 N N . ASP A 1 96 ? 10.792 -2.103 -14.845 1.00 95.94 96 ASP A N 1
ATOM 673 C CA . ASP A 1 96 ? 11.542 -0.853 -15.004 1.00 95.94 96 ASP A CA 1
ATOM 674 C C . ASP A 1 96 ? 10.686 0.374 -14.671 1.00 95.94 96 ASP A C 1
ATOM 676 O O . ASP A 1 96 ? 11.162 1.300 -14.023 1.00 95.94 96 ASP A O 1
ATOM 680 N N . VAL A 1 97 ? 9.395 0.361 -15.023 1.00 96.25 97 VAL A N 1
ATOM 681 C CA . VAL A 1 97 ? 8.470 1.463 -14.707 1.00 96.25 97 VAL A CA 1
ATOM 682 C C . VAL A 1 97 ? 8.343 1.657 -13.194 1.00 96.25 97 VAL A C 1
ATOM 684 O O . VAL A 1 97 ? 8.326 2.791 -12.717 1.00 96.25 97 VAL A O 1
ATOM 687 N N . LEU A 1 98 ? 8.287 0.560 -12.435 1.00 96.00 98 LEU A N 1
ATOM 688 C CA . LEU A 1 98 ? 8.240 0.598 -10.976 1.00 96.00 98 LEU A CA 1
ATOM 689 C C . LEU A 1 98 ? 9.544 1.152 -10.392 1.00 96.00 98 LEU A C 1
ATOM 691 O O . LEU A 1 98 ? 9.510 2.050 -9.550 1.00 96.00 98 LEU A O 1
ATOM 695 N N . PHE A 1 99 ? 10.690 0.624 -10.825 1.00 95.75 99 PHE A N 1
ATOM 696 C CA . PHE A 1 99 ? 11.981 1.008 -10.255 1.00 95.75 99 PHE A CA 1
ATOM 697 C C . PHE A 1 99 ? 12.389 2.436 -10.612 1.00 95.75 99 PHE A C 1
ATOM 699 O O . PHE A 1 99 ? 12.946 3.127 -9.761 1.00 95.75 99 PHE A O 1
ATOM 706 N N . GLU A 1 100 ? 12.086 2.902 -11.822 1.00 96.62 100 GLU A N 1
ATOM 707 C CA . GLU A 1 100 ? 12.317 4.297 -12.199 1.00 96.62 100 GLU A CA 1
ATOM 708 C C . GLU A 1 100 ? 11.443 5.247 -11.372 1.00 96.62 100 GLU A C 1
ATOM 710 O O . GLU A 1 100 ? 11.945 6.243 -10.853 1.00 96.62 100 GLU A O 1
ATOM 715 N N . ALA A 1 101 ? 10.169 4.906 -11.140 1.00 95.62 101 ALA A N 1
ATOM 716 C CA . ALA A 1 101 ? 9.307 5.688 -10.253 1.00 95.62 101 ALA A CA 1
ATOM 717 C C . ALA A 1 101 ? 9.815 5.696 -8.800 1.00 95.62 101 ALA A C 1
ATOM 719 O O . ALA A 1 101 ? 9.818 6.741 -8.153 1.00 95.62 101 ALA A O 1
ATOM 720 N N . ALA A 1 102 ? 10.302 4.559 -8.294 1.00 95.44 102 ALA A N 1
ATOM 721 C CA . ALA A 1 102 ? 10.839 4.442 -6.937 1.00 95.44 102 ALA A CA 1
ATOM 722 C C . ALA A 1 102 ? 12.174 5.177 -6.725 1.00 95.44 102 ALA A C 1
ATOM 724 O O . ALA A 1 102 ? 12.529 5.488 -5.591 1.00 95.44 102 ALA A O 1
ATOM 725 N N . ARG A 1 103 ? 12.914 5.460 -7.803 1.00 94.94 103 ARG A N 1
ATOM 726 C CA . ARG A 1 103 ? 14.132 6.291 -7.791 1.00 94.94 103 ARG A CA 1
ATOM 727 C C . ARG A 1 103 ? 13.845 7.770 -8.045 1.00 94.94 103 ARG A C 1
ATOM 729 O O . ARG A 1 103 ? 14.782 8.570 -8.065 1.00 94.94 103 ARG A O 1
ATOM 736 N N . GLY A 1 104 ? 12.580 8.124 -8.271 1.00 90.44 104 GLY A N 1
ATOM 737 C CA . GLY A 1 104 ? 12.157 9.495 -8.494 1.00 90.44 104 GLY A CA 1
ATOM 738 C C . GLY A 1 104 ? 12.547 10.415 -7.331 1.00 90.44 104 GLY A C 1
ATOM 739 O O . GLY A 1 104 ? 12.691 9.960 -6.192 1.00 90.44 104 GLY A O 1
ATOM 740 N N . PRO A 1 105 ? 12.734 11.718 -7.598 1.00 87.50 105 PRO A N 1
ATOM 741 C CA . PRO A 1 105 ? 13.009 12.684 -6.545 1.00 87.50 105 PRO A CA 1
ATOM 742 C C . PRO A 1 105 ? 11.882 12.662 -5.511 1.00 87.50 105 PRO A C 1
ATOM 744 O O . PRO A 1 105 ? 10.708 12.588 -5.869 1.00 87.50 105 PRO A O 1
ATOM 747 N N . ASP A 1 106 ? 12.263 12.722 -4.237 1.00 88.88 106 ASP A N 1
ATOM 748 C CA . ASP A 1 106 ? 11.355 12.728 -3.088 1.00 88.88 106 ASP A CA 1
ATOM 749 C C . ASP A 1 106 ? 10.465 11.481 -2.942 1.00 88.88 106 ASP A C 1
ATOM 751 O O . ASP A 1 106 ? 9.591 11.485 -2.081 1.00 88.88 106 ASP A O 1
ATOM 755 N N . ALA A 1 107 ? 10.685 10.405 -3.713 1.00 91.94 107 ALA A N 1
ATOM 756 C CA . ALA A 1 107 ? 9.930 9.161 -3.573 1.00 91.94 107 ALA A CA 1
ATOM 757 C C . ALA A 1 107 ? 10.069 8.569 -2.150 1.00 91.94 107 ALA A C 1
ATOM 759 O O . ALA A 1 107 ? 11.152 8.631 -1.553 1.00 91.94 107 ALA A O 1
ATOM 760 N N . PRO A 1 108 ? 8.996 7.982 -1.580 1.00 92.56 108 PRO A N 1
ATOM 761 C CA . PRO A 1 108 ? 9.054 7.362 -0.262 1.00 92.56 108 PRO A CA 1
ATOM 762 C C . PRO A 1 108 ? 10.027 6.180 -0.261 1.00 92.56 108 PRO A C 1
ATOM 764 O O . PRO A 1 108 ? 10.215 5.508 -1.278 1.00 92.56 108 PRO A O 1
ATOM 767 N N . ALA A 1 109 ? 10.600 5.870 0.904 1.00 94.00 109 ALA A N 1
ATOM 768 C CA . ALA A 1 109 ? 11.460 4.702 1.045 1.00 94.00 109 ALA A CA 1
ATOM 769 C C . ALA A 1 109 ? 10.652 3.424 0.766 1.00 94.00 109 ALA A C 1
ATOM 771 O O . ALA A 1 109 ? 9.770 3.055 1.547 1.00 94.00 109 ALA A O 1
ATOM 772 N N . LEU A 1 110 ? 10.952 2.769 -0.358 1.00 96.50 110 LEU A N 1
ATOM 773 C CA . LEU A 1 110 ? 10.246 1.579 -0.816 1.00 96.50 110 LEU A CA 1
ATOM 774 C C . LEU A 1 110 ? 10.903 0.302 -0.281 1.00 96.50 110 LEU A C 1
ATOM 776 O O . LEU A 1 110 ? 12.089 0.057 -0.499 1.00 96.50 110 LEU A O 1
ATOM 780 N N . VAL A 1 111 ? 10.101 -0.550 0.351 1.00 97.19 111 VAL A N 1
ATOM 781 C CA . VAL A 1 111 ? 10.429 -1.948 0.652 1.00 97.19 111 VAL A CA 1
ATOM 782 C C . VAL A 1 111 ? 9.520 -2.841 -0.185 1.00 97.19 111 VAL A C 1
ATOM 784 O O . VAL A 1 111 ? 8.311 -2.634 -0.230 1.00 97.19 111 VAL A O 1
ATOM 787 N N . MET A 1 112 ? 10.090 -3.843 -0.846 1.00 96.31 112 MET A N 1
ATOM 788 C CA . MET A 1 112 ? 9.328 -4.849 -1.588 1.00 96.31 112 MET A CA 1
ATOM 789 C C . MET A 1 112 ? 9.422 -6.195 -0.870 1.00 96.31 112 MET A C 1
ATOM 791 O O . MET A 1 112 ? 10.501 -6.557 -0.397 1.00 96.31 112 MET A O 1
ATOM 795 N N . THR A 1 113 ? 8.318 -6.941 -0.806 1.00 95.31 113 THR A N 1
ATOM 796 C CA . THR A 1 113 ? 8.241 -8.264 -0.154 1.00 95.31 113 THR A CA 1
ATOM 797 C C . THR A 1 113 ? 7.859 -9.389 -1.127 1.00 95.31 113 THR A C 1
ATOM 799 O O . THR A 1 113 ? 6.878 -10.087 -0.894 1.00 95.31 113 THR A O 1
ATOM 802 N N . PRO A 1 114 ? 8.611 -9.591 -2.226 1.00 92.56 114 PRO A N 1
ATOM 803 C CA . PRO A 1 114 ? 8.259 -10.577 -3.244 1.00 92.56 114 PRO A CA 1
ATOM 804 C C . PRO A 1 114 ? 8.345 -12.015 -2.721 1.00 92.56 114 PRO A C 1
ATOM 806 O O . PRO A 1 114 ? 9.260 -12.368 -1.971 1.00 92.56 114 PRO A O 1
ATOM 809 N N . HIS A 1 115 ? 7.453 -12.877 -3.203 1.00 87.56 115 HIS A N 1
ATOM 810 C CA . HIS A 1 115 ? 7.662 -14.325 -3.159 1.00 87.56 115 HIS A CA 1
ATOM 811 C C . HIS A 1 115 ? 8.514 -14.811 -4.352 1.00 87.56 115 HIS A C 1
ATOM 813 O O . HIS A 1 115 ? 8.802 -14.055 -5.276 1.00 87.56 115 HIS A O 1
ATOM 819 N N . GLU A 1 116 ? 8.887 -16.096 -4.396 1.00 81.81 116 GLU A N 1
ATOM 820 C CA . GLU A 1 116 ? 9.783 -16.644 -5.439 1.00 81.81 116 GLU A CA 1
ATOM 821 C C . GLU A 1 116 ? 9.288 -16.356 -6.871 1.00 81.81 116 GLU A C 1
ATOM 823 O O . GLU A 1 116 ? 10.037 -15.842 -7.695 1.00 81.81 116 GLU A O 1
ATOM 828 N N . GLY A 1 117 ? 7.997 -16.572 -7.149 1.00 78.06 117 GLY A N 1
ATOM 829 C CA . GLY A 1 117 ? 7.392 -16.250 -8.454 1.00 78.06 117 GLY A CA 1
ATOM 830 C C . GLY A 1 117 ? 7.244 -14.756 -8.797 1.00 78.06 117 GLY A C 1
ATOM 831 O O . GLY A 1 117 ? 6.805 -14.437 -9.897 1.00 78.06 117 GLY A O 1
ATOM 832 N N . GLU A 1 118 ? 7.555 -13.846 -7.875 1.00 82.31 118 GLU A N 1
ATOM 833 C CA . GLU A 1 118 ? 7.569 -12.389 -8.086 1.00 82.31 118 GLU A CA 1
ATOM 834 C C . GLU A 1 118 ? 8.989 -11.834 -8.233 1.00 82.31 118 GLU A C 1
ATOM 836 O O . GLU A 1 118 ? 9.157 -10.678 -8.610 1.00 82.31 118 GLU A O 1
ATOM 841 N N . PHE A 1 119 ? 10.001 -12.651 -7.930 1.00 67.19 119 PHE A N 1
ATOM 842 C CA . PHE A 1 119 ? 11.413 -12.293 -8.045 1.00 67.19 119 PHE A CA 1
ATOM 843 C C . PHE A 1 119 ? 11.983 -12.526 -9.454 1.00 67.19 119 PHE A C 1
ATOM 845 O O . PHE A 1 119 ? 13.081 -12.057 -9.750 1.00 67.19 119 PHE A O 1
ATOM 852 N N . ALA A 1 120 ? 11.269 -13.304 -10.272 1.00 61.03 120 ALA A N 1
ATOM 853 C CA . ALA A 1 120 ? 11.698 -13.789 -11.582 1.00 61.03 120 ALA A CA 1
ATOM 854 C C . ALA A 1 120 ? 11.379 -12.822 -12.728 1.00 61.03 120 ALA A C 1
ATOM 856 O O . ALA A 1 120 ? 10.300 -12.185 -12.688 1.00 61.03 120 ALA A O 1
#

Foldseek 3Di:
DVAAEDADAPVCVVVCVVPVVRHHYDHDDALVSVQVCQQVPVDQEDEQADPPAAEDRLVVNLLSLQVFADDPPDPTGYAYYEYEHRNLRNCQVPVVVNVVSNPDPRGHHYDYDDDPVSVD

Secondary structure (DSSP, 8-state):
----EEEE-TTTHHHHHHH-TTSEEEE--SHHHHHHHHHHH--SEEEE-TTS-SSHHHHHHHHHHHHTBPPTT-SSSBSEEEE-THHHHHTTT-HHHHHHHHTSTT--EEEE---HHHH-

=== Feature glossary ===
Each block in this record encodes a different view of the same protein. In brief:

Predicted aligned error. PAE(i, j) answers: if I align the predicted and true structures on residue i, how far off (in Å) do I expect residue j to be? A block-diagonal PAE matrix with low values on the blocks and high values off-diagonal is the signature of a multi-domain protein with confidently predicted domains but uncertain inter-domain orientation.

Contact-map, Ramachandran, and PAE plots. Plot images: a contact map (which residues are close in 3D, as an N×N binary image), a Ramachandran scatter (backbone torsion angles, revealing secondary-structure composition at a glance), and — for AlphaFold structures — a PAE heatmap (pairwise prediction confidence).

Backbone torsions (φ/ψ). φ (phi) and ψ (psi) are the two rotatable backbone dihedrals per residue: φ is the C(i-1)–N–Cα–C torsion, ψ is the N–Cα–C–N(i+1) torsion, both in degrees on (−180°, 180°]. α-helical residues cluster near (−60°, −45°); β-strand residues near (−120°, +130°). A Ramachandran plot is simply a scatter of (φ, ψ) for every residue.

Foldseek 3Di. A 3Di character summarizes, for each residue, the relative orientation of the Cα frame of its nearest spatial neighbor. Because it encodes fold topology rather than chemistry, 3Di alignments detect remote structural similarity that sequence alignment misses.

Radius of gyration, Cα contacts, bounding box. Three whole-structure scalars: the radius of gyration (RMS distance of Cα from centroid, in Å), the count of Cα–Cα contacts (pairs closer than 8 Å and separated by more than four residues in sequence — i.e. tertiary, not local, contacts), and the bounding-box dimensions. Together they distinguish compact globular folds from extended fibres or disordered chains.

Sequence. Sequence gives the chain of amino acids in standard one-letter code (A=alanine, C=cysteine, …, Y=tyrosine), read N→C. It is the only feature that is directly encoded by the gene; all structural features are derived from the folded form of this sequence.

mmCIF coordinates. Atomic coordinates in PDBx/mmCIF format — the same representation the Protein Data Bank distributes. Each line of the _atom_site loop places one backbone atom in Cartesian space (units: ångströms, origin: arbitrary).

Secondary structure (3-state, P-SEA). Three-state secondary structure (P-SEA) collapses the eight DSSP classes into helix (a), strand (b), and coil (c). P-SEA assigns these from Cα geometry alone — distances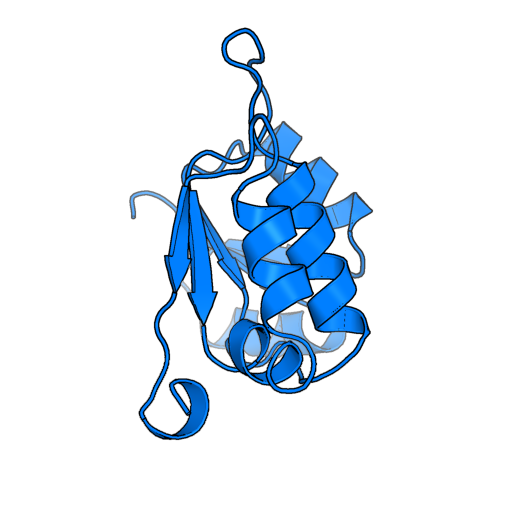 and angles — without requiring backbone oxygens, so it works on any Cα trace.

InterPro / GO / CATH / o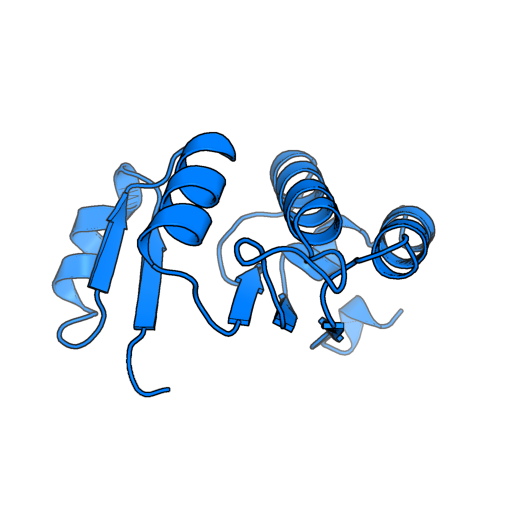rganism. Functional annotations link the protein to curated databases. InterPro entries identify conserved domains and families by matching the sequence against member-database signatures (Pfam, PROSITE, CDD, …). Gene Ontology (GO) terms describe molecular function, biological process, and cellular component in a controlled vocabulary. CATH places the structure in a hierarchical fold classification (Class/Architecture/Topology/Homologous-superfamily). The organism is the source species.

B-factor. B-factor (Debye–Waller factor) reflects atomic displacement in the crystal lattice. It is an experimental observable (units Å²), not a prediction; low values mean the atom is pinned down, high values mean it moves or is heterogeneous across the crystal.

Rendered structure images. Structure images are PyMOL renders from six orthogonal camera directions. Cartoon representation draws helices as coils and strands as arrows; sticks shows the backbone as bonds; surface shows the solvent-excluded envelope. Rainbow coloring maps sequence position to hue (blue→red, N→C); chain coloring assigns a distinct color per polypeptide.

Solvent-accessible surface area. Solvent-accessible surface area (SASA) is the area in Å² traced out by the centre of a 1.4 Å probe sphere (a water molecule) rolled over the protein's van der Waals surface (Shrake–Rupley / Lee–Richards construction). Buried residues have near-zero SASA; fully exposed residues can exceed 200 Å². The total SASA scales roughly with the number of surface residues.

Secondary structure (8-state, DSSP). The SS8 string is DSSP's per-residue secondary-structure call. α-helix (H) means an i→i+4 H-bond ladder; β-strand (E) means the residue participates in a β-sheet; 3₁₀ (G) and π (I) are tighter and wider helices; T/S are turns/bends; '-' is loop.

pLDDT. For AlphaFold models, the B-factor field carries pLDDT — the model's own estimate of local accuracy on a 0–100 scale. Regions with pLDDT<50 should be treated as essentially unmodeled; they often correspond to intrinsically disordered segments.

Nearest PDB structures. Nearest PDB neighbors are the top structural matches found by Foldseek when searching this structure against the entire Protein Data Bank. Each hit reports a TM-score (0 to 1; >0.5 almost always implies the same fold) and an E-value. These are *structural* homologs — they may share no detectable sequence similarity.